Protein AF-A0A829H2N0-F1 (afdb_monomer)

Secondary structure (DSSP, 8-state):
-EEEEPP-SS-SS-EEEEEEEE-SS-EEEEEEE---

Radius of gyration: 9.88 Å; Cα contacts (8 Å, |Δi|>4): 55; chains: 1; bounding box: 22×14×26 Å

Sequence (36 aa):
MVVLCRANGNMEHDFVGRIQKCYENSALVEILDYAP

Foldseek 3Di:
DKDWAQDDPVDPGIFIWDFPDDDPPDTDTDTPDDDD

Nearest PDB structures (foldseek):
  5w1a-assembly1_A  TM=7.511E-01  e=7.378E+00  Drosophila melanogaster

Organism: NCBI:txid1256208

Mean predicted aligned error: 4.5 Å

Solvent-accessible surface area (backbone atoms only — not comparable to full-atom values): 2386 Å² total; per-residue (Å²): 100,78,44,80,44,71,50,71,86,87,37,95,56,66,37,43,26,35,56,77,44,81,55,100,89,51,66,47,62,46,79,75,53,83,85,131

Structure (mmCIF, N/CA/C/O backbone):
data_AF-A0A829H2N0-F1
#
_entry.id   AF-A0A829H2N0-F1
#
loop_
_atom_site.group_PDB
_atom_site.id
_atom_site.type_symbol
_atom_site.label_atom_id
_atom_site.label_alt_id
_atom_site.label_comp_id
_atom_site.label_asym_id
_atom_site.label_entity_id
_atom_site.label_seq_id
_atom_site.pdbx_PDB_ins_code
_atom_site.Cartn_x
_atom_site.Cartn_y
_atom_site.Cartn_z
_atom_site.occupancy
_atom_site.B_iso_or_equiv
_atom_site.auth_seq_id
_atom_site.auth_comp_id
_atom_site.auth_asym_id
_atom_site.auth_atom_id
_atom_site.pdbx_PDB_model_num
ATOM 1 N N . MET A 1 1 ? -12.198 0.096 -4.196 1.00 83.31 1 MET A N 1
ATOM 2 C CA . MET A 1 1 ? -12.018 1.545 -4.425 1.00 83.31 1 MET A CA 1
ATOM 3 C C . MET A 1 1 ? -10.617 1.757 -4.979 1.00 83.31 1 MET A C 1
ATOM 5 O O . MET A 1 1 ? -9.692 1.189 -4.407 1.00 83.31 1 MET A O 1
ATOM 9 N N . VAL A 1 2 ? -10.475 2.463 -6.105 1.00 90.00 2 VAL A N 1
ATOM 10 C CA . VAL A 1 2 ? -9.168 2.790 -6.709 1.00 90.00 2 VAL A CA 1
ATOM 11 C C . VAL A 1 2 ? -8.725 4.151 -6.184 1.00 90.00 2 VAL A C 1
ATOM 13 O O . VAL A 1 2 ? -9.554 5.053 -6.067 1.00 90.00 2 VAL A O 1
ATOM 16 N N . VAL A 1 3 ? -7.451 4.276 -5.832 1.00 90.19 3 VAL A N 1
ATOM 17 C CA . VAL A 1 3 ? -6.856 5.496 -5.285 1.00 90.19 3 VAL A CA 1
ATOM 18 C C . VAL A 1 3 ? -5.555 5.825 -6.004 1.00 90.19 3 VAL A C 1
ATOM 20 O O . VAL A 1 3 ? -4.819 4.931 -6.420 1.00 90.19 3 VAL A O 1
ATOM 23 N N . LEU A 1 4 ? -5.286 7.123 -6.131 1.00 89.75 4 LEU A N 1
ATOM 24 C CA . LEU A 1 4 ? -3.9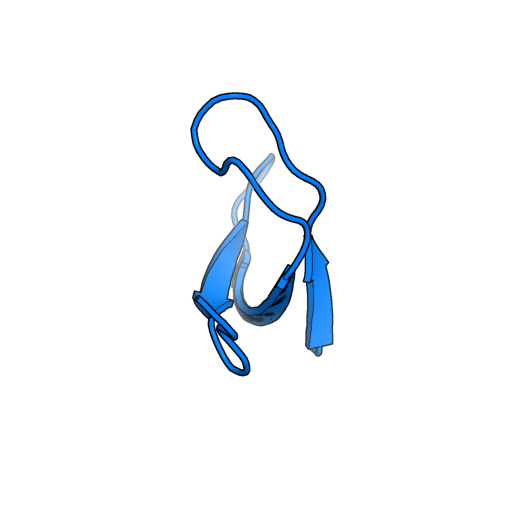83 7.630 -6.535 1.00 89.75 4 LEU A CA 1
ATOM 25 C C . LEU A 1 4 ? -3.141 7.831 -5.276 1.00 89.75 4 LEU A C 1
ATOM 27 O O . LEU A 1 4 ? -3.507 8.612 -4.394 1.00 89.75 4 LEU A O 1
ATOM 31 N N . CYS A 1 5 ? -2.030 7.117 -5.194 1.00 89.12 5 CYS A N 1
ATOM 32 C CA . CYS A 1 5 ? -1.085 7.205 -4.098 1.00 89.12 5 CYS A CA 1
ATOM 33 C C . CYS A 1 5 ? 0.105 8.059 -4.531 1.00 89.12 5 CYS A C 1
ATOM 35 O O . CYS A 1 5 ? 0.717 7.794 -5.562 1.00 89.12 5 CYS A O 1
ATOM 37 N N . ARG A 1 6 ? 0.423 9.088 -3.740 1.00 88.31 6 ARG A N 1
ATOM 38 C CA . ARG A 1 6 ? 1.580 9.949 -3.995 1.00 88.31 6 ARG A CA 1
ATOM 39 C C . ARG A 1 6 ? 2.857 9.344 -3.429 1.00 88.31 6 ARG A C 1
ATOM 41 O O . ARG A 1 6 ? 2.811 8.697 -2.379 1.00 88.31 6 ARG A O 1
ATOM 48 N N . ALA A 1 7 ? 3.979 9.640 -4.073 1.00 84.94 7 ALA A N 1
ATOM 49 C CA . ALA A 1 7 ? 5.308 9.406 -3.532 1.00 84.94 7 ALA A CA 1
ATOM 50 C C . ALA A 1 7 ? 5.416 10.012 -2.120 1.00 84.94 7 ALA A C 1
ATOM 52 O O . ALA A 1 7 ? 5.052 11.168 -1.886 1.00 84.94 7 ALA A O 1
ATOM 53 N N . ASN A 1 8 ? 5.877 9.216 -1.154 1.00 81.06 8 ASN A N 1
ATOM 54 C CA . ASN A 1 8 ? 5.928 9.606 0.261 1.00 81.06 8 ASN A CA 1
ATOM 55 C C . ASN A 1 8 ? 7.268 9.272 0.941 1.00 81.06 8 ASN A C 1
ATOM 57 O O . ASN A 1 8 ? 7.316 9.069 2.151 1.00 81.06 8 ASN A O 1
ATOM 61 N N . GLY A 1 9 ? 8.355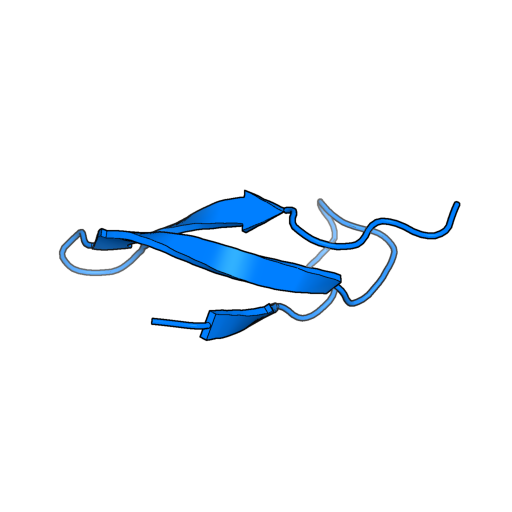 9.202 0.170 1.00 76.94 9 GLY A N 1
ATOM 62 C CA . GLY A 1 9 ? 9.699 8.888 0.666 1.00 76.94 9 GLY A CA 1
ATOM 63 C C . GLY A 1 9 ? 9.985 7.389 0.797 1.00 76.94 9 GLY A C 1
ATOM 64 O O . GLY A 1 9 ? 11.130 6.992 0.630 1.00 76.94 9 GLY A O 1
ATOM 65 N N . ASN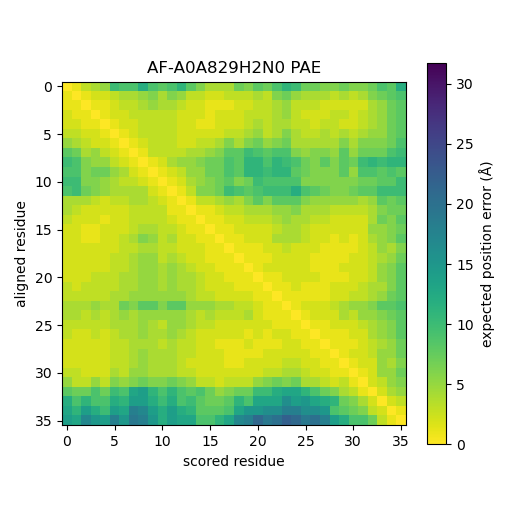 A 1 10 ? 8.959 6.552 1.005 1.00 78.31 10 ASN A N 1
ATOM 66 C CA . ASN A 1 10 ? 9.076 5.092 0.858 1.00 78.31 10 ASN A CA 1
ATOM 67 C C . ASN A 1 10 ? 8.842 4.630 -0.585 1.00 78.31 10 ASN A C 1
ATOM 69 O O . ASN A 1 10 ? 9.341 3.584 -0.987 1.00 78.31 10 ASN A O 1
ATOM 73 N N . MET A 1 11 ? 8.056 5.393 -1.346 1.00 77.69 11 MET A N 1
ATOM 74 C CA . MET A 1 11 ? 7.896 5.216 -2.786 1.00 77.69 11 MET A CA 1
ATOM 75 C C . MET A 1 11 ? 8.417 6.445 -3.514 1.00 77.69 11 MET A C 1
ATOM 77 O O . MET A 1 11 ? 8.072 7.572 -3.154 1.00 77.69 11 MET A O 1
ATOM 81 N N . GLU A 1 12 ? 9.253 6.194 -4.520 1.00 80.06 12 GLU A N 1
ATOM 82 C CA . GLU A 1 12 ? 9.921 7.212 -5.340 1.00 80.06 12 GLU A CA 1
ATOM 83 C C . GLU A 1 12 ? 9.001 7.782 -6.433 1.00 80.06 12 GLU A C 1
ATOM 85 O O . GLU A 1 12 ? 9.260 8.866 -6.952 1.00 80.06 12 GLU A O 1
ATOM 90 N N . HIS A 1 13 ? 7.889 7.099 -6.730 1.00 83.44 13 HIS A N 1
ATOM 91 C CA . HIS A 1 13 ? 6.938 7.476 -7.774 1.00 83.44 13 HIS A CA 1
ATOM 92 C C . HIS A 1 13 ? 5.487 7.398 -7.294 1.00 83.44 13 HIS A C 1
ATOM 94 O O . HIS A 1 13 ? 5.136 6.597 -6.422 1.00 83.44 13 HIS A O 1
ATOM 100 N N . ASP A 1 14 ? 4.643 8.235 -7.896 1.00 87.50 14 ASP A N 1
ATOM 101 C CA . ASP A 1 14 ? 3.193 8.141 -7.760 1.00 87.50 14 ASP A CA 1
ATOM 102 C C . ASP A 1 14 ? 2.700 6.849 -8.424 1.00 87.50 14 ASP A C 1
ATOM 104 O O . ASP A 1 14 ? 3.195 6.454 -9.481 1.00 87.50 14 ASP A O 1
ATOM 108 N N . PHE A 1 15 ? 1.704 6.199 -7.827 1.00 87.69 15 PHE A N 1
ATOM 109 C CA . PHE A 1 15 ? 1.144 4.958 -8.359 1.00 87.69 15 PHE A CA 1
ATOM 110 C C . PHE A 1 15 ? -0.368 4.886 -8.168 1.00 87.69 15 PHE A C 1
ATOM 112 O O . PHE A 1 15 ? -0.951 5.509 -7.274 1.00 87.69 15 PHE A O 1
ATOM 119 N N . VAL A 1 16 ? -1.015 4.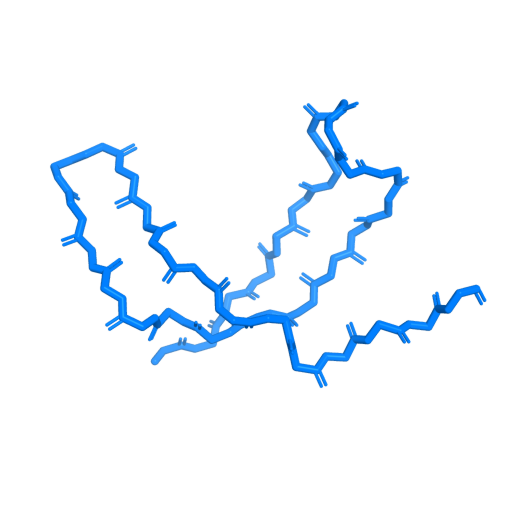085 -9.012 1.00 90.44 16 VAL A N 1
ATOM 120 C CA . VAL A 1 16 ? -2.439 3.773 -8.886 1.00 90.44 16 VAL A CA 1
ATOM 121 C C . VAL A 1 16 ? -2.585 2.432 -8.186 1.00 90.44 16 VAL A C 1
ATOM 123 O O . VAL A 1 16 ? -1.998 1.423 -8.585 1.00 90.44 16 VAL A O 1
ATOM 126 N N . GLY A 1 17 ? -3.395 2.416 -7.135 1.00 91.88 17 GLY A N 1
ATOM 127 C CA . GLY A 1 17 ? -3.621 1.216 -6.352 1.00 91.88 17 GLY A CA 1
ATOM 128 C C . GLY A 1 17 ? -5.080 0.996 -5.989 1.00 91.88 17 GLY A C 1
ATOM 129 O O . GLY A 1 17 ? -5.934 1.881 -6.093 1.00 91.88 17 GLY A O 1
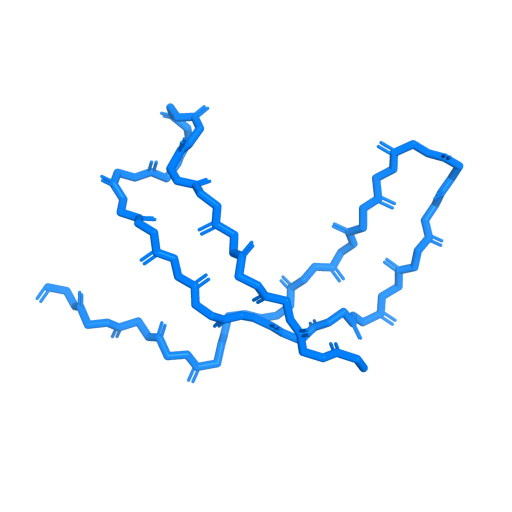ATOM 130 N N . ARG A 1 18 ? -5.382 -0.221 -5.548 1.00 94.50 18 ARG A N 1
ATOM 131 C CA . ARG A 1 18 ? -6.702 -0.621 -5.068 1.00 94.50 18 ARG A CA 1
ATOM 132 C C . ARG A 1 18 ? -6.668 -0.822 -3.566 1.00 94.50 18 ARG A C 1
ATOM 134 O O . ARG A 1 18 ? -5.875 -1.606 -3.056 1.00 94.50 18 ARG A O 1
ATOM 141 N N . ILE A 1 19 ? -7.579 -0.161 -2.856 1.00 94.00 19 ILE A N 1
ATOM 142 C CA . ILE A 1 19 ? -7.761 -0.397 -1.423 1.00 94.00 19 ILE A CA 1
ATOM 143 C C . ILE A 1 19 ? -8.245 -1.834 -1.217 1.00 94.00 19 ILE A C 1
ATOM 145 O O . ILE A 1 19 ? -9.315 -2.206 -1.709 1.00 94.00 19 ILE A O 1
ATOM 149 N N . GLN A 1 20 ? -7.467 -2.594 -0.451 1.00 96.25 20 GLN A N 1
ATOM 150 C CA . GLN A 1 20 ? -7.800 -3.935 0.025 1.00 96.25 20 GLN A CA 1
ATOM 151 C C . GLN A 1 20 ? -8.421 -3.884 1.423 1.00 96.25 20 GLN A C 1
ATOM 153 O O . GLN A 1 20 ? -9.364 -4.616 1.717 1.00 96.25 20 GLN A O 1
ATOM 158 N N . LYS A 1 21 ? -7.932 -2.986 2.290 1.00 95.44 21 LYS A N 1
ATOM 159 C CA . LYS A 1 21 ? -8.459 -2.819 3.649 1.00 95.44 21 LYS A CA 1
ATOM 160 C C . LYS A 1 21 ? -8.2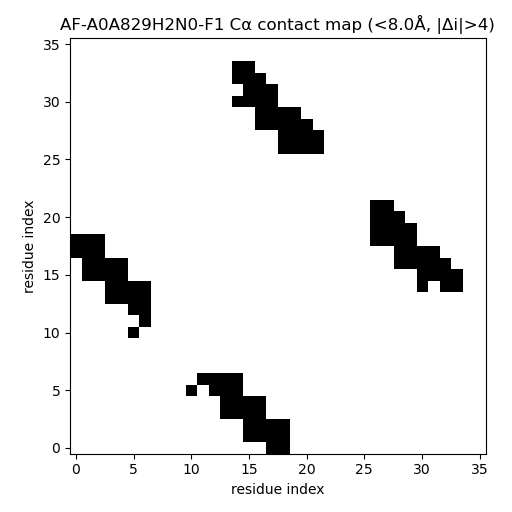42 -1.403 4.168 1.00 95.44 21 LYS A C 1
ATOM 162 O O . LYS A 1 21 ? -7.159 -0.855 3.996 1.00 95.44 21 LYS A O 1
ATOM 167 N N . CYS A 1 22 ? -9.245 -0.845 4.840 1.00 95.31 22 CYS A N 1
ATOM 168 C CA . CYS A 1 22 ? -9.131 0.422 5.562 1.00 95.31 22 CYS A CA 1
ATOM 169 C C . CYS A 1 22 ? -8.936 0.172 7.062 1.00 95.31 22 CYS A C 1
ATOM 171 O O . CYS A 1 22 ? -9.548 -0.732 7.633 1.00 95.31 22 CYS A O 1
ATOM 173 N N . TYR A 1 23 ? -8.120 1.010 7.683 1.00 94.62 23 TYR A N 1
ATOM 174 C CA . TYR A 1 23 ? -7.931 1.148 9.122 1.00 94.62 23 TYR A CA 1
ATOM 175 C C . TYR A 1 23 ? -8.306 2.576 9.533 1.00 94.62 23 TYR A C 1
ATOM 177 O O . TYR A 1 23 ? -8.631 3.401 8.682 1.00 94.62 23 TYR A O 1
ATOM 185 N N . GLU A 1 24 ? -8.244 2.881 10.829 1.00 95.12 24 GLU A N 1
ATOM 186 C CA . GLU A 1 24 ? -8.669 4.182 11.365 1.00 95.12 24 GLU A CA 1
ATOM 187 C C . GLU A 1 24 ? -7.946 5.373 10.712 1.00 95.12 24 GLU A C 1
ATOM 189 O O . GLU A 1 24 ? -8.576 6.382 10.424 1.00 95.12 24 GLU A O 1
ATOM 194 N N . ASN A 1 25 ? -6.649 5.228 10.403 1.00 94.06 25 ASN A N 1
ATOM 195 C CA . ASN A 1 25 ? -5.816 6.304 9.844 1.00 94.06 25 ASN A CA 1
ATOM 196 C C . ASN A 1 25 ? -4.936 5.859 8.663 1.00 94.06 25 ASN A C 1
ATOM 198 O O . ASN A 1 25 ? -3.989 6.548 8.285 1.00 94.06 25 ASN A O 1
ATOM 202 N N . SER A 1 26 ? -5.192 4.682 8.094 1.00 91.25 26 SER A N 1
ATOM 203 C CA . SER A 1 26 ? -4.387 4.143 6.995 1.00 91.25 26 SER A CA 1
ATOM 204 C C . SER A 1 26 ? -5.183 3.164 6.141 1.00 91.25 26 SER A C 1
ATOM 206 O O . SER A 1 26 ? -6.242 2.682 6.538 1.00 91.25 26 SER A O 1
ATOM 208 N N . ALA A 1 27 ? -4.675 2.853 4.952 1.00 92.62 27 ALA A N 1
ATOM 209 C CA . ALA A 1 27 ? -5.251 1.836 4.085 1.00 92.62 27 ALA A CA 1
ATOM 210 C C . ALA A 1 27 ? -4.154 0.915 3.549 1.00 92.62 27 ALA A C 1
ATOM 212 O O . ALA A 1 27 ? -3.081 1.373 3.160 1.00 92.62 27 ALA A O 1
ATOM 213 N N . LEU A 1 28 ? -4.443 -0.386 3.514 1.00 92.62 28 LEU A N 1
ATOM 214 C CA . LEU A 1 28 ? -3.666 -1.351 2.749 1.00 92.62 28 LEU A CA 1
ATOM 215 C C . LEU A 1 28 ? -4.089 -1.248 1.284 1.00 92.62 28 LEU A C 1
ATOM 217 O O . LEU A 1 28 ? -5.266 -1.445 0.960 1.00 92.62 28 LEU A O 1
ATOM 221 N N . VAL A 1 29 ? -3.124 -0.953 0.419 1.00 92.62 29 VA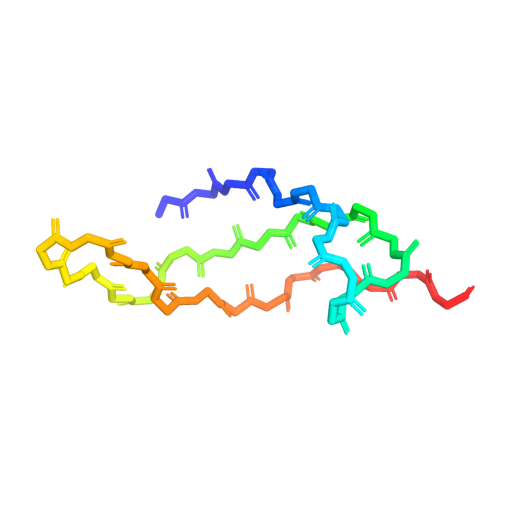L A N 1
ATOM 222 C CA . VAL A 1 29 ? -3.337 -0.742 -1.011 1.00 92.62 29 VAL A CA 1
ATOM 223 C C . VAL A 1 29 ? -2.500 -1.747 -1.796 1.00 92.62 29 VAL A C 1
ATOM 225 O O .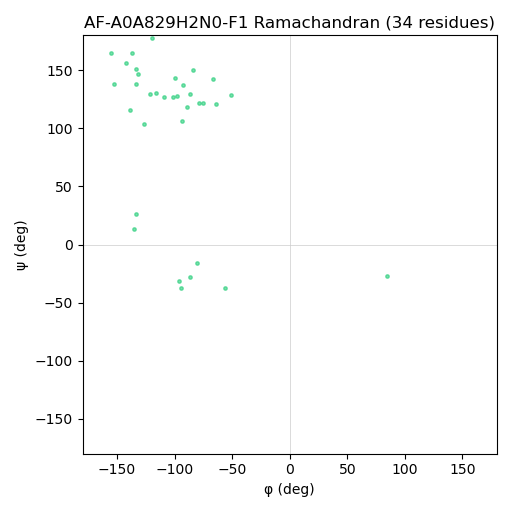 VAL A 1 29 ? -1.307 -1.893 -1.550 1.00 92.62 29 VAL A O 1
ATOM 228 N N . GLU A 1 30 ? -3.136 -2.439 -2.734 1.00 92.25 30 GLU A N 1
ATOM 229 C CA . GLU A 1 30 ? -2.470 -3.259 -3.744 1.00 92.25 30 GLU A CA 1
ATOM 230 C C . GLU A 1 30 ? -2.108 -2.379 -4.944 1.00 92.25 30 GLU A C 1
ATOM 232 O O . GLU A 1 30 ? -2.961 -1.643 -5.446 1.00 92.25 30 GLU A O 1
ATOM 237 N N . ILE A 1 31 ? -0.855 -2.432 -5.391 1.00 90.00 31 ILE A N 1
ATOM 238 C CA . ILE A 1 31 ? -0.375 -1.667 -6.546 1.00 90.00 31 ILE A CA 1
ATOM 239 C C . ILE A 1 31 ? -0.902 -2.343 -7.815 1.00 90.00 31 ILE A C 1
ATOM 241 O O . ILE A 1 31 ? -0.654 -3.528 -8.022 1.00 90.00 31 ILE A O 1
ATOM 245 N N . LEU A 1 32 ? -1.652 -1.607 -8.639 1.00 84.44 32 LEU A N 1
ATOM 246 C CA . LEU A 1 32 ? -2.237 -2.147 -9.872 1.00 84.44 32 LEU A CA 1
ATOM 247 C C . LEU A 1 32 ? -1.389 -1.853 -11.106 1.00 84.44 32 LEU A C 1
ATOM 249 O O . LEU A 1 32 ? -1.405 -2.638 -12.048 1.00 84.44 32 LEU A O 1
ATOM 253 N N . ASP A 1 33 ? -0.682 -0.727 -11.097 1.00 71.25 33 ASP A N 1
ATOM 254 C CA . ASP A 1 33 ? 0.165 -0.301 -12.200 1.00 71.25 33 ASP A CA 1
ATOM 255 C C . ASP A 1 33 ? 1.465 0.260 -11.619 1.00 71.25 33 ASP A C 1
ATOM 257 O O . ASP A 1 33 ? 1.453 1.230 -10.856 1.00 71.25 33 ASP A O 1
ATOM 261 N N . TYR A 1 34 ? 2.572 -0.416 -11.914 1.00 61.62 34 TYR A N 1
ATOM 262 C CA . TYR A 1 34 ? 3.923 -0.001 -11.554 1.00 61.62 34 TYR A CA 1
ATOM 263 C C . TYR A 1 34 ? 4.748 -0.002 -12.836 1.00 61.62 34 TYR A C 1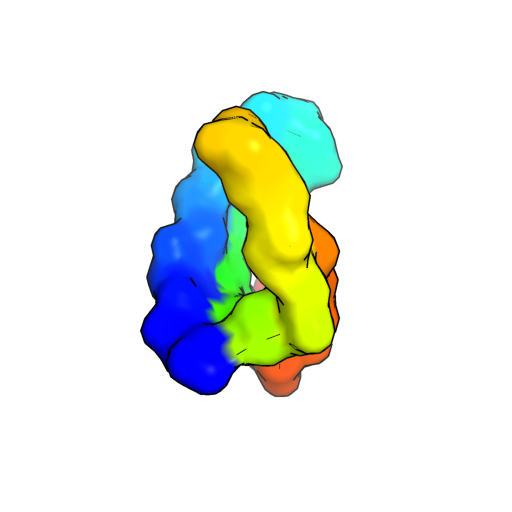
ATOM 265 O O . TYR A 1 34 ? 5.106 -1.064 -13.347 1.00 61.62 34 TYR A O 1
ATOM 273 N N . ALA A 1 35 ? 5.002 1.193 -13.368 1.00 57.44 35 ALA A N 1
ATOM 274 C CA . ALA A 1 35 ? 5.937 1.409 -14.460 1.00 57.44 35 ALA A CA 1
ATOM 275 C C . ALA A 1 35 ? 7.302 1.778 -13.842 1.00 57.44 35 ALA A C 1
ATOM 277 O O . ALA A 1 35 ? 7.400 2.872 -13.281 1.00 57.44 35 ALA A O 1
ATOM 278 N N . PRO A 1 36 ? 8.297 0.868 -13.849 1.00 57.19 36 PRO A N 1
ATOM 279 C CA . PRO A 1 36 ? 9.653 1.158 -13.384 1.00 57.19 36 PRO A CA 1
ATOM 280 C C . PRO A 1 36 ? 10.388 2.160 -14.283 1.00 57.19 36 PRO A C 1
ATOM 282 O O . PRO A 1 36 ? 10.047 2.253 -15.487 1.00 57.19 36 PRO A O 1
#

pLDDT: mean 85.92, std 10.17, range [57.19, 96.25]